Protein AF-A0A1E4I0L4-F1 (afdb_monomer_lite)

pLDDT: mean 84.14, std 14.26, range [34.25, 95.44]

Secondary structure (DSSP, 8-state):
-EEEE-SS-EEEESSHHHHHHHHHHHHHHHHHHH--TT-GGGGGGGPPTT--EEEEEE-SSSTT-EEEEEEEEHHHHHHHTTSS--

Sequence (86 aa):
MWLVCGIDEEHRFREWDDAADYHRLMVDDWVARHGDDAGAASSLAGLAVGQSSTITFPDPERDATTVEFSLTWERARAGLEVIGAC

Structure (mmCIF, N/CA/C/O backbone):
data_AF-A0A1E4I0L4-F1
#
_entry.id   AF-A0A1E4I0L4-F1
#
loop_
_atom_site.group_PDB
_atom_site.id
_atom_site.type_symbol
_atom_site.label_atom_id
_atom_site.label_alt_id
_atom_site.label_comp_id
_atom_site.label_asym_id
_atom_site.label_entity_id
_atom_site.label_seq_id
_atom_site.pdbx_PDB_ins_code
_atom_site.Cartn_x
_atom_site.Cartn_y
_atom_site.Cartn_z
_atom_site.occupancy
_atom_site.B_iso_or_equiv
_atom_site.auth_seq_id
_atom_site.auth_comp_id
_atom_site.auth_asym_id
_atom_site.auth_atom_id
_atom_site.pdbx_PDB_model_num
ATOM 1 N N . MET A 1 1 ? -6.297 7.388 12.334 1.00 89.94 1 MET A N 1
ATOM 2 C CA . MET A 1 1 ? -6.973 7.122 11.054 1.00 89.94 1 MET A CA 1
ATOM 3 C C . MET A 1 1 ? -6.030 6.277 10.219 1.00 89.94 1 MET A C 1
ATOM 5 O O . MET A 1 1 ? -4.828 6.301 10.486 1.00 89.94 1 MET A O 1
ATOM 9 N N . TRP A 1 2 ? -6.550 5.500 9.279 1.00 93.94 2 TRP A N 1
ATOM 10 C CA . TRP A 1 2 ? -5.721 4.875 8.256 1.00 93.94 2 TRP A CA 1
ATOM 11 C C . TRP A 1 2 ? -5.340 5.928 7.231 1.00 93.94 2 TRP A C 1
ATOM 13 O O . TRP A 1 2 ? -6.161 6.761 6.854 1.00 93.94 2 TRP A O 1
ATOM 23 N N . LEU A 1 3 ? -4.081 5.910 6.837 1.00 93.62 3 LEU A N 1
ATOM 24 C CA . LEU A 1 3 ? -3.493 6.817 5.879 1.00 93.62 3 LEU A CA 1
ATOM 25 C C . LEU A 1 3 ? -2.998 5.995 4.701 1.00 93.62 3 LEU A C 1
ATOM 27 O O . LEU A 1 3 ? -2.217 5.064 4.896 1.00 93.62 3 LEU A O 1
ATOM 31 N N . VAL A 1 4 ? -3.447 6.362 3.509 1.00 92.62 4 VAL A N 1
ATOM 32 C CA . VAL A 1 4 ? -2.937 5.842 2.246 1.00 92.62 4 VAL A CA 1
ATOM 33 C C . VAL A 1 4 ? -2.182 6.965 1.556 1.00 92.62 4 VAL A C 1
ATOM 35 O O . VAL A 1 4 ? -2.734 8.049 1.368 1.00 92.62 4 VAL A O 1
ATOM 38 N N . CYS A 1 5 ? -0.932 6.712 1.197 1.00 92.75 5 CYS A N 1
ATOM 39 C CA . CYS A 1 5 ? -0.095 7.630 0.438 1.00 92.75 5 CYS A CA 1
ATOM 40 C C . CYS A 1 5 ? 0.340 6.980 -0.872 1.00 92.75 5 CYS A C 1
ATOM 42 O O . CYS A 1 5 ? 0.634 5.784 -0.902 1.00 92.75 5 CYS A O 1
ATOM 44 N N . GLY A 1 6 ? 0.415 7.792 -1.919 1.00 89.19 6 GLY A N 1
ATOM 45 C CA . GLY A 1 6 ? 1.002 7.452 -3.210 1.00 89.19 6 GLY A CA 1
ATOM 46 C C . GLY A 1 6 ? 1.832 8.611 -3.750 1.00 89.19 6 GLY A C 1
ATOM 47 O O . GLY A 1 6 ? 2.317 9.447 -2.983 1.00 89.19 6 GLY A O 1
ATOM 48 N N . ILE A 1 7 ? 1.973 8.676 -5.074 1.00 84.00 7 ILE A N 1
ATOM 49 C CA . ILE A 1 7 ? 2.682 9.765 -5.758 1.00 84.00 7 ILE A CA 1
ATOM 50 C C . ILE A 1 7 ? 1.866 11.040 -5.615 1.00 84.00 7 ILE A C 1
ATOM 52 O O . ILE A 1 7 ? 0.815 11.171 -6.230 1.00 84.00 7 ILE A O 1
ATOM 56 N N . ASP A 1 8 ? 2.333 11.954 -4.768 1.00 81.62 8 ASP A N 1
ATOM 57 C CA . ASP A 1 8 ? 1.707 13.259 -4.515 1.00 81.62 8 ASP A CA 1
ATOM 58 C C . ASP A 1 8 ? 0.252 13.206 -3.988 1.00 81.62 8 ASP A C 1
ATOM 60 O O . ASP A 1 8 ? -0.388 14.243 -3.805 1.00 81.62 8 ASP A O 1
ATOM 64 N N . GLU A 1 9 ? -0.259 12.015 -3.672 1.00 87.25 9 GLU A N 1
ATOM 65 C CA . GLU A 1 9 ? -1.617 11.778 -3.184 1.00 87.25 9 GLU A CA 1
ATOM 66 C C . GLU A 1 9 ? -1.606 11.262 -1.740 1.00 87.25 9 GLU A C 1
ATOM 68 O O . GLU A 1 9 ? -0.855 10.353 -1.375 1.00 87.25 9 GLU A O 1
ATOM 73 N N . GLU A 1 10 ? -2.481 11.824 -0.903 1.00 93.19 10 GLU A N 1
ATOM 74 C CA . GLU A 1 10 ? -2.673 11.416 0.490 1.00 93.19 10 GLU A CA 1
ATOM 75 C C . GLU A 1 10 ? -4.168 11.333 0.818 1.00 93.19 10 GLU A C 1
ATOM 77 O O . GLU A 1 10 ? -4.909 12.309 0.685 1.00 93.19 10 GLU A O 1
ATOM 82 N N . HIS A 1 11 ? -4.609 10.175 1.313 1.00 92.75 11 HIS A N 1
ATOM 83 C CA . HIS A 1 11 ? -6.005 9.908 1.645 1.00 92.75 11 HIS A CA 1
ATOM 84 C C . HIS A 1 11 ? -6.147 9.310 3.042 1.00 92.75 11 HIS A C 1
ATOM 86 O O . HIS A 1 11 ? -5.373 8.451 3.463 1.00 92.75 11 HIS A O 1
ATOM 92 N N . ARG A 1 12 ? -7.171 9.762 3.770 1.00 93.81 12 ARG A N 1
ATOM 93 C CA . ARG A 1 12 ? -7.460 9.333 5.141 1.00 93.81 12 ARG A CA 1
ATOM 94 C C . ARG A 1 12 ? -8.767 8.557 5.207 1.00 93.81 12 ARG A C 1
ATOM 96 O O . ARG A 1 12 ? -9.795 9.034 4.733 1.00 93.81 12 ARG A O 1
ATOM 103 N N . PHE A 1 13 ? -8.734 7.416 5.884 1.00 94.38 13 PHE A N 1
ATOM 104 C CA . PHE A 1 13 ? -9.861 6.501 6.031 1.00 94.38 13 PHE A CA 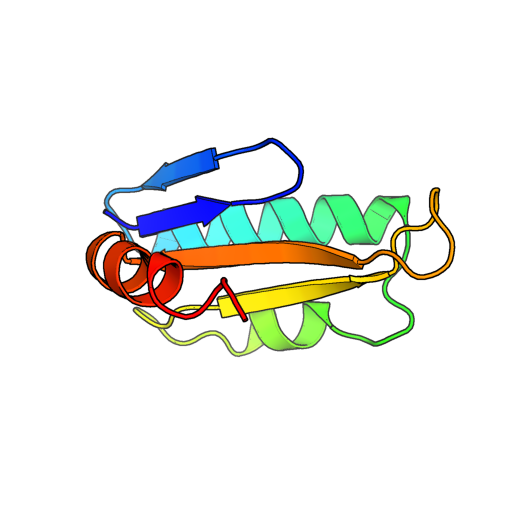1
ATOM 105 C C . PHE A 1 13 ? -10.070 6.119 7.492 1.00 94.38 13 PHE A C 1
ATOM 107 O O . PHE A 1 13 ? -9.123 5.911 8.257 1.00 94.38 13 PHE A O 1
ATOM 114 N N . ARG A 1 14 ? -11.332 6.037 7.912 1.00 93.00 14 ARG A N 1
ATOM 115 C CA . ARG A 1 14 ? -11.663 5.632 9.281 1.00 93.00 14 ARG A CA 1
ATOM 116 C C . ARG A 1 14 ? -11.507 4.124 9.465 1.00 93.00 14 ARG A C 1
ATOM 118 O O . ARG A 1 14 ? -10.896 3.705 10.447 1.00 93.00 14 ARG A O 1
ATOM 125 N N . GLU A 1 15 ? -12.023 3.360 8.512 1.00 94.75 15 GLU A N 1
ATOM 126 C CA . GLU A 1 15 ? -12.004 1.902 8.510 1.00 94.75 15 GL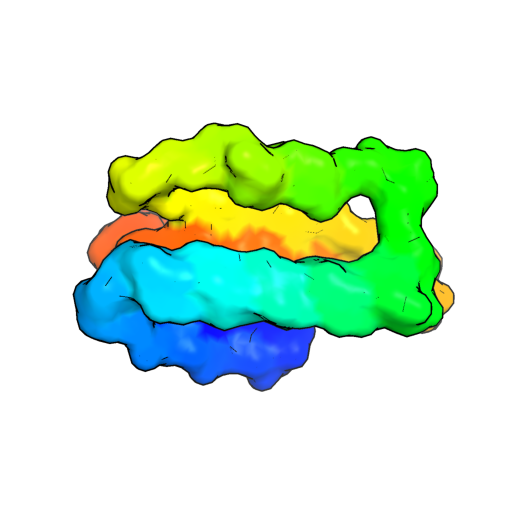U A CA 1
ATOM 127 C C . GLU A 1 15 ? -10.775 1.382 7.759 1.00 94.75 15 GLU A C 1
ATOM 129 O O . GLU A 1 15 ? -10.265 2.036 6.847 1.00 94.75 15 GLU A O 1
ATOM 134 N N . TRP A 1 16 ? -10.265 0.222 8.182 1.00 94.00 16 TRP A N 1
ATOM 135 C CA . TRP A 1 16 ? -9.096 -0.390 7.545 1.00 94.00 16 TRP A CA 1
ATOM 136 C C . TRP A 1 16 ? -9.435 -0.925 6.155 1.00 94.00 16 TRP A C 1
ATOM 138 O O . TRP A 1 16 ? -8.643 -0.737 5.240 1.00 94.00 16 TRP A O 1
ATOM 148 N N . ASP A 1 17 ? -10.601 -1.552 5.995 1.00 94.31 17 ASP A N 1
ATOM 149 C CA . ASP A 1 17 ? -11.008 -2.173 4.733 1.00 94.31 17 ASP A CA 1
ATOM 150 C C . ASP A 1 17 ? -11.101 -1.140 3.602 1.00 94.31 17 ASP A C 1
ATOM 152 O O . ASP A 1 17 ? -10.489 -1.335 2.556 1.00 94.31 17 ASP A O 1
ATOM 156 N N . ASP A 1 18 ? -11.725 0.018 3.858 1.00 95.44 18 ASP A N 1
ATOM 157 C CA . ASP A 1 18 ? -11.785 1.129 2.894 1.00 95.44 18 ASP A CA 1
ATOM 158 C C . ASP A 1 18 ? -10.381 1.609 2.486 1.00 95.44 18 ASP A C 1
ATOM 160 O O . ASP A 1 18 ? -10.116 1.898 1.318 1.00 95.44 18 ASP A O 1
ATOM 164 N N . ALA A 1 19 ? -9.463 1.685 3.454 1.00 95.31 19 ALA A N 1
ATOM 165 C CA . ALA A 1 19 ? -8.087 2.104 3.218 1.00 95.31 19 ALA A CA 1
ATOM 166 C C . ALA A 1 19 ? -7.305 1.066 2.401 1.00 95.31 19 ALA A C 1
ATOM 168 O O . ALA A 1 19 ? -6.551 1.422 1.498 1.00 95.31 19 ALA A O 1
ATOM 169 N N . ALA A 1 20 ? -7.477 -0.217 2.721 1.00 94.75 20 ALA A N 1
ATOM 170 C CA . ALA A 1 20 ? -6.830 -1.322 2.032 1.00 94.75 20 ALA A CA 1
ATOM 171 C C . ALA A 1 20 ? -7.340 -1.455 0.594 1.00 94.75 20 ALA A C 1
ATOM 173 O O . ALA A 1 20 ? -6.536 -1.646 -0.317 1.00 94.75 20 ALA A O 1
ATOM 174 N N . ASP A 1 21 ? -8.644 -1.298 0.373 1.00 94.56 21 ASP A N 1
ATOM 175 C CA . ASP A 1 21 ? -9.237 -1.322 -0.962 1.00 94.56 21 ASP A CA 1
ATOM 176 C C . ASP A 1 21 ? -8.773 -0.132 -1.799 1.00 94.56 21 ASP A C 1
ATOM 178 O O . ASP A 1 21 ? -8.381 -0.311 -2.951 1.00 94.56 21 ASP A O 1
ATOM 182 N N . TYR A 1 22 ? -8.706 1.067 -1.214 1.00 94.75 22 TYR A N 1
ATOM 183 C CA . TYR A 1 22 ? -8.152 2.226 -1.911 1.00 94.75 22 TYR A CA 1
ATOM 184 C C . TYR A 1 22 ? -6.663 2.058 -2.243 1.00 94.75 22 TYR A C 1
ATOM 186 O O . TYR A 1 22 ? -6.235 2.369 -3.352 1.00 94.75 22 TYR A O 1
ATOM 194 N N . HIS A 1 23 ? -5.870 1.521 -1.313 1.00 94.19 23 HIS A N 1
ATOM 195 C CA . HIS A 1 23 ? -4.453 1.242 -1.546 1.00 94.19 23 HIS A CA 1
ATOM 196 C C . HIS A 1 23 ? -4.247 0.214 -2.670 1.00 94.19 23 HIS A C 1
ATOM 198 O O . HIS A 1 23 ? -3.380 0.413 -3.519 1.00 94.19 23 HIS A O 1
ATOM 204 N N . ARG A 1 24 ? -5.076 -0.839 -2.727 1.00 94.12 24 ARG A N 1
ATOM 205 C CA . ARG A 1 24 ? -5.083 -1.808 -3.836 1.00 94.12 24 ARG A CA 1
ATOM 206 C C . ARG A 1 24 ? -5.430 -1.146 -5.161 1.00 94.12 24 ARG A C 1
ATOM 208 O O . ARG A 1 24 ? -4.692 -1.330 -6.115 1.00 94.12 24 ARG A O 1
ATOM 215 N N . LEU A 1 25 ? -6.484 -0.329 -5.200 1.00 94.19 25 LEU A N 1
ATOM 216 C CA . LEU A 1 25 ? -6.885 0.392 -6.411 1.00 94.19 25 LEU A CA 1
ATOM 217 C C . LEU A 1 25 ? -5.768 1.296 -6.940 1.00 94.19 25 LEU A C 1
ATOM 219 O O . LEU A 1 25 ? -5.501 1.294 -8.136 1.00 94.19 25 LEU A O 1
ATOM 223 N N . MET A 1 26 ?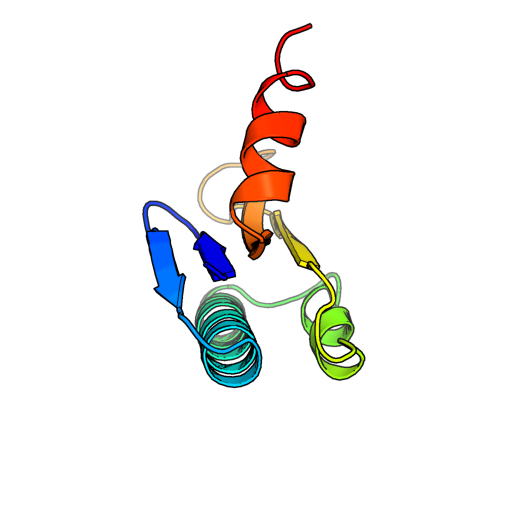 -5.102 2.039 -6.056 1.00 93.38 26 MET A N 1
ATOM 224 C CA . MET A 1 26 ? -4.001 2.932 -6.420 1.00 93.38 26 MET A CA 1
ATOM 225 C C . MET A 1 26 ? -2.806 2.164 -7.000 1.00 93.38 26 MET A C 1
ATOM 227 O O . MET A 1 26 ? -2.234 2.567 -8.012 1.00 93.38 26 MET A O 1
ATOM 231 N N . VAL A 1 27 ? -2.451 1.033 -6.387 1.00 92.31 27 VAL A N 1
ATOM 232 C CA . VAL A 1 27 ? -1.366 0.174 -6.873 1.00 92.31 27 VAL A CA 1
ATOM 233 C C . VAL A 1 27 ? -1.745 -0.522 -8.183 1.00 92.31 27 VAL A C 1
ATOM 235 O O . VAL A 1 27 ? -0.939 -0.536 -9.108 1.00 92.31 27 VAL A O 1
ATOM 238 N N . ASP A 1 28 ? -2.964 -1.045 -8.310 1.00 92.88 28 ASP A N 1
ATOM 239 C CA . ASP A 1 28 ? -3.444 -1.678 -9.545 1.00 92.88 28 ASP A CA 1
ATOM 240 C C . ASP A 1 28 ? -3.463 -0.684 -10.716 1.00 92.88 28 ASP A C 1
ATOM 242 O O . ASP A 1 28 ? -3.069 -1.024 -11.831 1.00 92.88 28 ASP A O 1
ATOM 246 N N . ASP A 1 29 ? -3.876 0.559 -10.466 1.00 92.62 29 ASP A N 1
ATOM 247 C CA . ASP A 1 29 ? -3.896 1.637 -11.456 1.00 92.62 29 ASP A CA 1
ATOM 248 C C . ASP A 1 29 ? -2.475 2.035 -11.902 1.00 92.62 29 ASP A C 1
ATOM 250 O O . ASP A 1 29 ? -2.229 2.261 -13.091 1.00 92.62 29 ASP A O 1
ATOM 254 N N . TRP A 1 30 ? -1.507 2.039 -10.979 1.00 91.12 30 TRP A N 1
ATOM 255 C CA . TRP A 1 30 ? -0.087 2.200 -11.303 1.00 91.12 30 TRP A CA 1
ATOM 256 C C . TRP A 1 30 ? 0.438 1.045 -12.166 1.00 91.12 30 TRP A C 1
ATOM 258 O O . TRP A 1 30 ? 0.988 1.270 -13.248 1.00 91.12 30 TRP A O 1
ATOM 268 N N . VAL A 1 31 ? 0.217 -0.198 -11.731 1.00 92.12 31 VAL A N 1
ATOM 269 C CA . VAL A 1 31 ? 0.670 -1.406 -12.436 1.00 92.12 31 VAL A CA 1
ATOM 270 C C . VAL A 1 31 ? 0.048 -1.509 -13.827 1.00 92.12 31 VAL A C 1
ATOM 272 O O . VAL A 1 31 ? 0.730 -1.883 -14.779 1.00 92.12 31 VAL A O 1
ATOM 275 N N . ALA A 1 32 ? -1.216 -1.119 -13.991 1.00 92.19 32 ALA A N 1
ATOM 276 C CA . ALA A 1 32 ? -1.878 -1.101 -15.291 1.00 92.19 32 ALA A CA 1
ATOM 277 C C . ALA A 1 32 ? -1.211 -0.141 -16.294 1.00 92.19 32 ALA A C 1
ATOM 279 O O . ALA A 1 32 ? -1.262 -0.393 -17.500 1.00 92.19 32 ALA A O 1
ATOM 280 N N . ARG A 1 33 ? -0.590 0.950 -15.821 1.00 90.75 33 ARG A N 1
ATOM 281 C CA . ARG A 1 33 ? 0.093 1.935 -16.678 1.00 90.75 33 ARG A CA 1
ATOM 282 C C . ARG A 1 33 ? 1.573 1.649 -16.891 1.00 90.75 33 ARG A C 1
ATOM 284 O O . ARG A 1 33 ? 2.077 1.927 -17.978 1.00 90.75 33 ARG A O 1
ATOM 291 N N . HIS A 1 34 ? 2.256 1.124 -15.879 1.00 89.75 34 HIS A N 1
ATOM 292 C CA . HIS A 1 34 ? 3.720 1.046 -15.855 1.00 89.75 34 HIS A CA 1
ATOM 293 C C . HIS A 1 34 ? 4.271 -0.384 -15.799 1.00 89.75 34 HIS A C 1
ATOM 295 O O . HIS A 1 34 ? 5.444 -0.588 -16.094 1.00 89.75 34 HIS A O 1
ATOM 301 N N . GLY A 1 35 ? 3.429 -1.374 -15.495 1.00 87.75 35 GLY A N 1
ATOM 302 C CA . GLY A 1 35 ? 3.831 -2.763 -15.291 1.00 87.75 35 GLY A CA 1
ATOM 303 C C . GLY A 1 35 ? 4.269 -3.066 -13.854 1.00 87.75 35 GLY A C 1
ATOM 304 O O . GLY A 1 35 ? 4.401 -2.179 -13.013 1.00 87.75 35 GLY A O 1
ATOM 305 N N . ASP A 1 36 ? 4.471 -4.355 -13.577 1.00 86.69 36 ASP A N 1
ATOM 306 C CA . ASP A 1 36 ? 4.966 -4.875 -12.295 1.00 86.69 36 ASP A CA 1
ATOM 307 C C . ASP A 1 36 ? 5.971 -6.011 -12.531 1.00 86.69 36 ASP A C 1
ATOM 309 O O . ASP A 1 36 ? 5.723 -7.173 -12.209 1.00 86.69 36 ASP A O 1
ATOM 313 N N . ASP A 1 37 ? 7.116 -5.691 -13.139 1.00 79.94 37 ASP A N 1
ATOM 314 C CA . ASP A 1 37 ? 8.149 -6.689 -13.457 1.00 79.94 37 ASP A CA 1
ATOM 315 C C . ASP A 1 37 ? 8.705 -7.399 -12.209 1.00 79.94 37 ASP A C 1
ATOM 317 O O . ASP A 1 37 ? 9.149 -8.546 -12.282 1.00 79.94 37 ASP A O 1
ATOM 321 N N . ALA A 1 38 ? 8.668 -6.730 -11.052 1.00 81.50 38 ALA A N 1
ATOM 322 C CA . ALA A 1 38 ? 9.130 -7.271 -9.775 1.00 81.50 38 ALA A CA 1
ATOM 323 C C . ALA A 1 38 ? 8.051 -8.072 -9.020 1.00 81.50 38 ALA A C 1
ATOM 325 O O . ALA A 1 38 ? 8.364 -8.711 -8.013 1.00 81.50 38 ALA A O 1
ATOM 326 N N . GLY A 1 39 ? 6.795 -8.049 -9.478 1.00 85.25 39 GLY A N 1
ATOM 327 C CA . GLY A 1 39 ? 5.671 -8.696 -8.802 1.00 85.25 39 GLY A CA 1
ATOM 328 C C . GLY A 1 39 ? 5.337 -8.087 -7.434 1.00 85.25 39 GLY A C 1
ATOM 329 O O . GLY A 1 39 ? 4.813 -8.788 -6.563 1.00 85.25 39 GLY A O 1
ATOM 330 N N . ALA A 1 40 ? 5.669 -6.815 -7.204 1.00 85.31 40 ALA A N 1
ATOM 331 C CA . ALA A 1 40 ? 5.520 -6.141 -5.921 1.00 85.31 40 ALA A CA 1
ATOM 332 C C . ALA A 1 40 ? 4.047 -6.045 -5.481 1.00 85.31 40 ALA A C 1
ATOM 334 O O . ALA A 1 40 ? 3.752 -6.177 -4.287 1.00 85.31 40 ALA A O 1
ATOM 335 N N . ALA A 1 41 ? 3.110 -5.918 -6.427 1.00 88.06 41 ALA A N 1
ATOM 336 C CA . ALA A 1 41 ? 1.677 -5.848 -6.138 1.00 88.06 41 ALA A CA 1
ATOM 337 C C . ALA A 1 41 ? 1.120 -7.156 -5.550 1.00 88.06 41 ALA A C 1
ATOM 339 O O . ALA A 1 41 ? 0.150 -7.131 -4.790 1.00 88.06 41 ALA A O 1
ATOM 340 N N . SER A 1 42 ? 1.764 -8.303 -5.810 1.00 86.44 42 SER A N 1
ATOM 341 C CA . SER A 1 42 ? 1.327 -9.603 -5.274 1.00 86.44 42 SER A CA 1
ATOM 342 C C . SER A 1 42 ? 1.310 -9.655 -3.739 1.00 86.44 42 SER A C 1
ATOM 344 O O . SER A 1 42 ? 0.520 -10.395 -3.147 1.00 86.44 42 SER A O 1
ATOM 346 N N . SER A 1 43 ? 2.120 -8.819 -3.083 1.00 85.38 43 SER A N 1
ATOM 347 C CA . SER A 1 43 ? 2.153 -8.685 -1.624 1.00 85.38 43 SER A CA 1
ATOM 348 C C . SER A 1 43 ? 0.834 -8.166 -1.025 1.00 85.38 43 SER A C 1
ATOM 350 O O . SER A 1 43 ? 0.508 -8.507 0.114 1.00 85.38 43 SER A O 1
ATOM 352 N N . LEU A 1 44 ? 0.018 -7.431 -1.795 1.00 87.12 44 LEU A N 1
ATOM 353 C CA . LEU A 1 44 ? -1.277 -6.898 -1.345 1.00 87.12 44 LEU A CA 1
ATOM 354 C C . LEU A 1 44 ? -2.371 -7.955 -1.221 1.00 87.12 44 LEU A C 1
ATOM 356 O O . LEU A 1 44 ? -3.312 -7.778 -0.440 1.00 87.12 44 LEU A O 1
ATOM 360 N N . ALA A 1 45 ? -2.260 -9.057 -1.967 1.00 84.12 45 ALA A N 1
ATOM 361 C CA . ALA A 1 45 ? -3.233 -10.145 -1.922 1.00 84.12 45 ALA A CA 1
ATOM 362 C C . ALA A 1 45 ? -3.236 -10.864 -0.559 1.00 84.12 45 ALA A C 1
ATOM 364 O O . ALA A 1 45 ? -4.246 -11.445 -0.169 1.00 84.12 45 ALA A O 1
ATOM 365 N N . GLY A 1 46 ? -2.118 -10.809 0.174 1.00 84.38 46 GLY A N 1
ATOM 366 C CA . GLY A 1 46 ? -1.957 -11.414 1.497 1.00 84.38 46 GLY A CA 1
ATOM 367 C C . GLY A 1 46 ? -2.117 -10.445 2.670 1.00 84.38 46 GLY A C 1
ATOM 368 O O . GLY A 1 46 ? -1.811 -10.823 3.800 1.00 84.38 46 GLY A O 1
ATOM 369 N N . LEU A 1 47 ? -2.541 -9.201 2.427 1.00 87.81 47 LEU A N 1
ATOM 370 C CA . LEU A 1 47 ? -2.563 -8.173 3.462 1.00 87.81 47 LEU A CA 1
ATOM 371 C C . LEU A 1 47 ? -3.622 -8.472 4.537 1.00 87.81 47 LEU A C 1
ATOM 373 O O . LEU A 1 47 ? -4.823 -8.480 4.257 1.00 87.81 47 LEU A O 1
ATOM 377 N N . ALA A 1 48 ? -3.174 -8.700 5.774 1.00 89.94 48 ALA A N 1
ATOM 378 C CA . ALA A 1 48 ? -4.051 -9.000 6.902 1.00 89.94 48 ALA A CA 1
ATOM 379 C C . ALA A 1 48 ? -4.754 -7.746 7.446 1.00 89.94 48 ALA A C 1
ATOM 381 O O . ALA A 1 48 ? -4.192 -6.651 7.437 1.00 89.94 48 ALA A O 1
ATOM 382 N N . VAL A 1 49 ? -5.964 -7.923 7.989 1.00 90.19 49 VAL A N 1
ATOM 383 C CA . VAL A 1 49 ? -6.756 -6.837 8.592 1.00 90.19 49 VAL A CA 1
ATOM 384 C C . VAL A 1 49 ? -5.961 -6.118 9.680 1.00 90.19 49 VAL A C 1
ATOM 386 O O . VAL A 1 49 ? -5.435 -6.742 10.600 1.00 90.19 49 VAL A O 1
ATOM 389 N N . GLY A 1 50 ? -5.895 -4.790 9.586 1.00 90.25 50 GLY A N 1
ATOM 390 C CA . GLY A 1 50 ? -5.150 -3.943 10.513 1.00 90.25 50 GLY A CA 1
ATOM 391 C C . GLY A 1 50 ? -3.635 -3.931 10.290 1.00 90.25 50 GLY A C 1
ATOM 392 O O . GLY A 1 50 ? -2.915 -3.356 11.106 1.00 90.25 50 GLY A O 1
ATOM 393 N N . GLN A 1 51 ? -3.130 -4.545 9.219 1.00 91.62 51 GLN A N 1
ATOM 394 C CA . GLN A 1 51 ? -1.717 -4.491 8.861 1.00 91.62 51 GLN A CA 1
ATOM 395 C C . GLN A 1 51 ? -1.405 -3.227 8.046 1.00 91.62 51 GLN A C 1
ATOM 397 O O . GLN A 1 51 ? -2.192 -2.811 7.193 1.00 91.62 51 GLN A O 1
ATOM 402 N N . SER A 1 52 ? -0.232 -2.643 8.296 1.00 92.44 52 SER A N 1
ATOM 403 C CA . SER A 1 52 ? 0.369 -1.640 7.414 1.00 92.44 52 SER A CA 1
ATOM 404 C C . SER A 1 52 ? 1.051 -2.304 6.211 1.00 92.44 52 SER A C 1
ATOM 406 O O . SER A 1 52 ? 1.492 -3.454 6.286 1.00 92.44 52 SER A O 1
ATOM 408 N N . SER A 1 53 ? 1.177 -1.560 5.120 1.00 92.88 53 SER A N 1
ATOM 409 C CA . SER A 1 53 ? 1.844 -1.981 3.889 1.00 92.88 53 SER A CA 1
ATOM 410 C C . SER A 1 53 ? 2.688 -0.842 3.338 1.00 92.88 53 SER A C 1
ATOM 412 O O . SER A 1 53 ? 2.270 0.312 3.398 1.00 92.88 53 SER A O 1
ATOM 414 N N . THR A 1 54 ? 3.841 -1.171 2.766 1.00 92.81 54 THR A N 1
ATOM 415 C CA . THR A 1 54 ? 4.626 -0.253 1.940 1.00 92.81 54 THR A CA 1
ATOM 416 C C . THR A 1 54 ? 5.106 -1.027 0.728 1.00 92.81 54 THR A C 1
ATOM 418 O O . THR A 1 54 ? 5.676 -2.109 0.871 1.00 92.81 54 THR A O 1
ATOM 421 N N . ILE A 1 55 ? 4.855 -0.480 -0.455 1.00 91.06 55 ILE A N 1
ATOM 422 C CA . ILE A 1 55 ? 5.214 -1.073 -1.736 1.00 91.06 55 ILE A CA 1
ATOM 423 C C . ILE A 1 55 ? 5.955 -0.034 -2.546 1.00 91.06 55 ILE A C 1
ATOM 425 O O . ILE A 1 55 ? 5.575 1.134 -2.585 1.00 91.06 55 ILE A O 1
ATOM 429 N N . THR A 1 56 ? 7.015 -0.481 -3.199 1.00 91.00 56 THR A N 1
ATOM 430 C CA . THR A 1 56 ? 7.915 0.386 -3.937 1.00 91.00 56 THR A CA 1
ATOM 431 C C . THR A 1 56 ? 8.048 -0.124 -5.365 1.00 91.00 56 THR A C 1
ATOM 433 O O . THR A 1 56 ? 8.315 -1.306 -5.577 1.00 91.00 56 THR A O 1
ATOM 436 N N . PHE A 1 57 ? 7.884 0.772 -6.333 1.00 89.44 57 PHE A N 1
ATOM 437 C CA . PHE A 1 57 ? 8.057 0.509 -7.758 1.00 89.44 57 PHE A CA 1
ATOM 438 C C . PHE A 1 57 ? 9.228 1.325 -8.310 1.00 89.44 57 PHE A C 1
ATOM 440 O O . PHE A 1 57 ? 9.491 2.418 -7.806 1.00 89.44 57 PHE A O 1
ATOM 447 N N . PRO A 1 58 ? 9.938 0.844 -9.342 1.00 87.00 58 PRO A N 1
ATOM 448 C CA . PRO A 1 58 ? 10.853 1.694 -10.095 1.00 87.00 58 PRO A CA 1
ATOM 449 C C . PRO A 1 58 ? 10.075 2.821 -10.791 1.00 87.00 58 PRO A C 1
ATOM 451 O O . PRO A 1 58 ? 8.999 2.587 -11.340 1.00 87.00 58 PRO A O 1
ATOM 454 N N . ASP A 1 59 ? 10.614 4.039 -10.760 1.00 83.56 59 ASP A N 1
ATOM 455 C CA . ASP A 1 59 ? 10.068 5.184 -11.491 1.00 83.56 59 ASP A CA 1
ATOM 456 C C . ASP A 1 59 ? 10.435 5.056 -12.987 1.00 83.56 59 ASP A C 1
ATOM 458 O O . ASP A 1 59 ? 11.622 5.062 -13.330 1.00 83.56 59 ASP A O 1
ATOM 462 N N . PRO A 1 60 ? 9.453 4.926 -13.898 1.00 78.12 60 PRO A N 1
ATOM 463 C CA . PRO A 1 60 ? 9.714 4.756 -15.325 1.00 78.12 60 PRO A CA 1
ATOM 464 C C . PRO A 1 60 ? 10.170 6.046 -16.020 1.00 78.12 60 PRO A C 1
ATOM 466 O O . PRO A 1 60 ? 10.725 5.981 -17.117 1.00 78.12 60 PRO A O 1
ATOM 469 N N . GLU A 1 61 ? 9.940 7.215 -15.419 1.00 80.12 61 GLU A N 1
ATOM 470 C CA . GLU A 1 61 ? 10.343 8.516 -15.960 1.00 80.12 61 GLU A CA 1
ATOM 471 C C . GLU A 1 61 ? 11.714 8.963 -15.433 1.00 80.12 61 GLU A C 1
ATOM 473 O O . GLU A 1 61 ? 12.372 9.815 -16.041 1.00 80.12 61 GLU A O 1
ATOM 478 N N . ARG A 1 62 ? 12.174 8.392 -14.311 1.00 74.38 62 ARG A N 1
ATOM 479 C CA . ARG A 1 62 ? 13.430 8.768 -13.652 1.00 74.38 62 ARG A CA 1
ATOM 480 C C . ARG A 1 62 ? 14.262 7.540 -13.305 1.00 74.38 62 ARG A C 1
ATOM 482 O O . ARG A 1 62 ? 14.051 6.884 -12.287 1.00 74.38 62 ARG A O 1
ATOM 489 N N . ASP A 1 63 ? 15.284 7.302 -14.122 1.00 69.25 63 ASP A N 1
ATOM 490 C CA . ASP A 1 63 ? 16.256 6.230 -13.904 1.00 69.25 63 ASP A CA 1
ATOM 491 C C . ASP A 1 63 ? 16.847 6.312 -12.477 1.00 69.25 63 ASP A C 1
ATOM 493 O O . ASP A 1 63 ? 17.273 7.380 -12.026 1.00 69.25 63 ASP A O 1
ATOM 497 N N . ALA A 1 64 ? 16.813 5.187 -11.754 1.00 70.94 64 ALA A N 1
ATOM 498 C CA . ALA A 1 64 ? 17.236 5.019 -10.355 1.00 70.94 64 ALA A CA 1
ATOM 499 C C . ALA A 1 64 ? 16.389 5.706 -9.256 1.00 70.94 64 ALA A C 1
ATOM 501 O O . ALA A 1 64 ? 16.819 5.737 -8.101 1.00 70.94 64 ALA A O 1
ATOM 502 N N . THR A 1 65 ? 15.188 6.212 -9.561 1.00 83.75 65 THR A N 1
ATOM 503 C CA . THR A 1 65 ? 14.220 6.655 -8.537 1.00 83.75 65 THR A CA 1
ATOM 504 C C . THR A 1 65 ? 13.164 5.578 -8.301 1.00 83.75 65 THR A C 1
ATOM 506 O O . THR A 1 65 ? 12.912 4.735 -9.162 1.00 83.75 65 THR A O 1
ATOM 509 N N . THR A 1 66 ? 12.557 5.581 -7.118 1.00 87.19 66 THR A N 1
ATOM 510 C CA . THR A 1 66 ? 11.444 4.693 -6.802 1.00 87.19 66 THR A CA 1
ATOM 511 C C . THR A 1 66 ? 10.216 5.465 -6.362 1.00 87.19 66 THR A C 1
ATOM 513 O O . THR A 1 66 ? 10.317 6.433 -5.610 1.00 87.19 66 THR A O 1
ATOM 516 N N . VAL A 1 67 ? 9.062 4.968 -6.772 1.00 88.81 67 VAL A N 1
ATOM 517 C CA . VAL A 1 67 ? 7.746 5.408 -6.335 1.00 88.81 67 VAL A CA 1
ATOM 518 C C . VAL A 1 67 ? 7.296 4.546 -5.165 1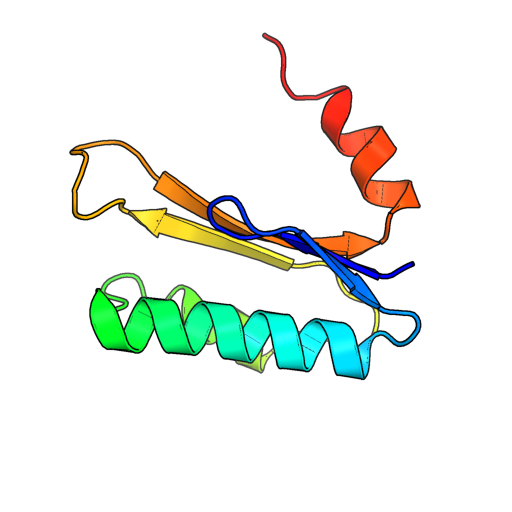.00 88.81 67 VAL A C 1
ATOM 520 O O . VAL A 1 67 ? 7.330 3.321 -5.255 1.00 88.81 67 VAL A O 1
ATOM 523 N N . GLU A 1 68 ? 6.856 5.172 -4.077 1.00 91.62 68 GLU A N 1
ATOM 524 C CA . GLU A 1 68 ? 6.339 4.477 -2.899 1.00 91.62 68 GLU A CA 1
ATOM 525 C C . GLU A 1 68 ? 4.823 4.658 -2.769 1.00 91.62 68 GLU A C 1
ATOM 527 O O . GLU A 1 68 ? 4.308 5.774 -2.816 1.00 91.62 68 GLU A O 1
ATOM 532 N N . PHE A 1 69 ? 4.128 3.551 -2.520 1.00 92.81 69 PHE A N 1
ATOM 533 C CA . PHE A 1 69 ? 2.752 3.526 -2.051 1.00 92.81 69 PHE A CA 1
ATOM 534 C C . PHE A 1 69 ? 2.722 2.932 -0.648 1.00 92.81 69 PHE A C 1
ATOM 536 O O . PHE A 1 69 ? 3.248 1.841 -0.420 1.00 92.81 69 PHE A O 1
ATOM 543 N N . SER A 1 70 ? 2.076 3.603 0.301 1.00 94.12 70 SER A N 1
ATOM 544 C CA . SER A 1 70 ? 1.994 3.123 1.681 1.00 94.12 70 SER A CA 1
ATOM 545 C C . SER A 1 70 ? 0.584 3.191 2.250 1.00 94.12 70 SER A C 1
ATOM 547 O O . SER A 1 70 ? -0.172 4.121 1.996 1.00 94.12 70 SER A O 1
ATOM 549 N N . LEU A 1 71 ? 0.246 2.191 3.060 1.00 94.75 71 LEU A N 1
ATOM 550 C CA . LEU A 1 71 ? -0.921 2.126 3.927 1.00 94.75 71 LEU A CA 1
ATOM 551 C C . LEU A 1 71 ? -0.417 2.016 5.362 1.00 94.75 71 LEU A C 1
ATOM 553 O O . LEU A 1 71 ? 0.248 1.048 5.726 1.00 94.75 71 LEU A O 1
ATOM 557 N N . THR A 1 72 ? -0.750 2.978 6.210 1.00 94.31 72 THR A N 1
ATOM 558 C CA . THR A 1 72 ? -0.309 2.962 7.604 1.00 94.31 72 THR A CA 1
ATOM 559 C C . THR A 1 72 ? -1.336 3.587 8.527 1.00 94.31 72 THR A C 1
ATOM 561 O O . THR A 1 72 ? -2.154 4.409 8.124 1.00 94.31 72 THR A O 1
ATOM 564 N N . TRP A 1 73 ? -1.300 3.223 9.802 1.00 90.88 73 TRP A N 1
ATOM 565 C CA . TRP A 1 73 ? -2.056 3.949 10.812 1.00 90.88 73 TRP A CA 1
ATOM 566 C C . TRP A 1 73 ? -1.334 5.260 11.146 1.00 90.88 73 TRP A C 1
ATOM 568 O O . TRP A 1 73 ? -0.138 5.248 11.420 1.00 90.88 73 TRP A O 1
ATOM 578 N N . GLU A 1 74 ? -2.037 6.395 11.198 1.00 81.62 74 GLU A N 1
ATOM 579 C CA . GLU A 1 74 ? -1.430 7.726 11.409 1.00 81.62 74 GLU A CA 1
ATOM 580 C C . GLU A 1 74 ? -0.475 7.802 12.612 1.00 81.62 74 GLU A C 1
ATOM 582 O O . GLU A 1 74 ? 0.566 8.451 12.537 1.00 81.62 74 GLU A O 1
ATOM 587 N N . ARG A 1 75 ? -0.774 7.106 13.721 1.00 72.81 75 ARG A N 1
ATOM 588 C CA . ARG A 1 75 ? 0.138 7.093 14.883 1.00 72.81 75 ARG A CA 1
ATOM 589 C C . ARG A 1 75 ? 1.462 6.379 14.598 1.00 72.81 75 ARG A C 1
ATOM 591 O O . ARG A 1 75 ? 2.452 6.698 15.243 1.00 72.81 75 ARG A O 1
ATOM 598 N N . ALA A 1 76 ? 1.479 5.424 13.672 1.00 63.09 76 ALA A N 1
ATOM 599 C CA . ALA A 1 76 ? 2.696 4.744 13.245 1.00 63.09 76 ALA A CA 1
ATOM 600 C C . ALA A 1 76 ? 3.534 5.620 12.295 1.00 63.09 76 ALA A C 1
ATOM 602 O O . ALA A 1 76 ? 4.759 5.553 12.347 1.00 63.09 76 ALA A O 1
ATOM 603 N N . ARG A 1 77 ? 2.910 6.501 11.494 1.00 61.81 77 ARG A N 1
ATOM 604 C CA . ARG A 1 77 ? 3.636 7.415 10.590 1.00 61.81 77 ARG A CA 1
ATOM 605 C C . ARG A 1 77 ? 4.448 8.481 11.323 1.00 61.81 77 ARG A C 1
ATOM 607 O O . ARG A 1 77 ? 5.597 8.696 10.964 1.00 61.81 77 ARG A O 1
ATOM 614 N N . ALA A 1 78 ? 3.913 9.047 12.404 1.00 59.41 78 ALA A N 1
ATOM 615 C CA . ALA A 1 78 ? 4.654 10.000 13.238 1.00 59.41 78 ALA A CA 1
ATOM 616 C C . ALA A 1 78 ? 5.941 9.399 13.855 1.00 59.41 78 ALA A C 1
ATOM 618 O O . ALA A 1 78 ? 6.850 10.132 14.233 1.00 59.41 78 ALA A O 1
ATOM 619 N N . GLY A 1 79 ? 6.033 8.065 13.959 1.00 54.53 79 GLY A N 1
ATOM 620 C CA . GLY A 1 79 ? 7.258 7.360 14.353 1.00 54.53 79 GLY A CA 1
ATOM 621 C C . GLY A 1 79 ? 8.228 7.079 13.197 1.00 54.53 79 GLY A C 1
ATOM 622 O O . GLY A 1 79 ? 9.419 6.920 13.441 1.00 54.53 79 GLY A O 1
ATOM 623 N N . LEU A 1 80 ? 7.740 7.042 11.952 1.00 54.91 80 LEU A N 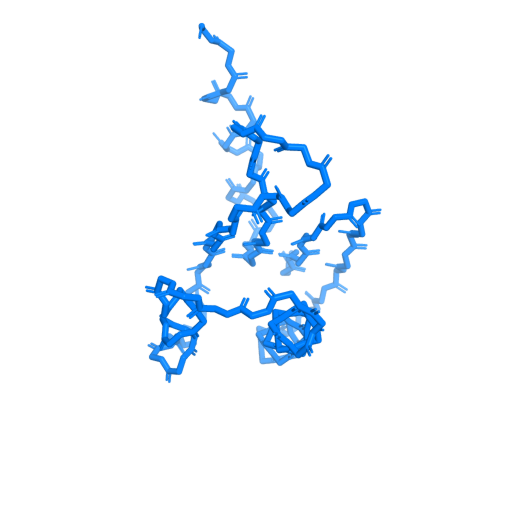1
ATOM 624 C CA . LEU A 1 80 ? 8.534 6.844 10.731 1.00 54.91 80 LEU A CA 1
ATOM 625 C C . LEU A 1 80 ? 9.256 8.126 10.293 1.00 54.91 80 LEU A C 1
ATOM 627 O O . LEU A 1 80 ? 10.390 8.052 9.830 1.00 54.91 80 LEU A O 1
ATOM 631 N N . GLU A 1 81 ? 8.660 9.301 10.523 1.00 52.88 81 GLU A N 1
ATOM 632 C CA . GLU A 1 81 ? 9.280 10.608 10.231 1.00 52.88 81 GLU A CA 1
ATOM 633 C C . GLU A 1 81 ? 10.566 10.875 11.046 1.00 52.88 81 GLU A C 1
ATOM 635 O O . GLU A 1 81 ? 11.361 11.740 10.690 1.00 52.88 81 GLU A O 1
ATOM 640 N N . VAL A 1 82 ? 10.816 10.105 12.114 1.00 47.62 82 VAL A N 1
ATOM 641 C CA . VAL A 1 82 ? 12.033 10.205 12.943 1.00 47.62 82 VAL A CA 1
ATOM 642 C C . VAL A 1 82 ? 13.190 9.345 12.400 1.00 47.62 82 VAL A C 1
ATOM 644 O O . VAL A 1 82 ? 14.332 9.533 12.811 1.00 47.62 82 VAL A O 1
ATOM 647 N N . ILE A 1 83 ? 12.944 8.433 11.448 1.00 48.06 83 ILE A N 1
ATOM 648 C CA . ILE A 1 83 ? 13.953 7.484 10.923 1.00 48.06 83 ILE A CA 1
ATOM 649 C C . ILE A 1 83 ? 14.322 7.793 9.456 1.00 48.06 83 ILE A C 1
ATOM 651 O O . ILE A 1 83 ? 14.772 6.925 8.717 1.00 48.06 83 ILE A O 1
ATOM 655 N N . GLY A 1 84 ? 14.125 9.039 9.019 1.00 42.84 84 GLY A N 1
ATOM 656 C CA . GLY A 1 84 ? 14.350 9.479 7.638 1.00 42.84 84 GLY A CA 1
ATOM 657 C C . GLY A 1 84 ? 15.228 10.722 7.525 1.00 42.84 84 GLY A C 1
ATOM 658 O O . GLY A 1 84 ? 14.901 11.627 6.768 1.00 42.84 84 GLY A O 1
ATOM 659 N N . ALA A 1 85 ? 16.308 10.806 8.303 1.00 39.50 85 ALA A N 1
ATOM 660 C CA . ALA A 1 85 ? 17.378 11.780 8.088 1.00 39.50 85 ALA A CA 1
ATOM 661 C C . ALA A 1 85 ? 18.697 11.246 8.663 1.00 39.50 85 ALA A C 1
ATOM 663 O O . ALA A 1 85 ? 18.983 11.458 9.840 1.00 39.50 85 ALA A O 1
ATOM 664 N N . CYS A 1 86 ? 19.482 10.543 7.846 1.00 34.25 86 CYS A N 1
ATOM 665 C CA . CYS A 1 86 ? 20.928 10.353 8.006 1.00 34.25 86 CYS A CA 1
ATOM 666 C C . CYS A 1 86 ? 21.552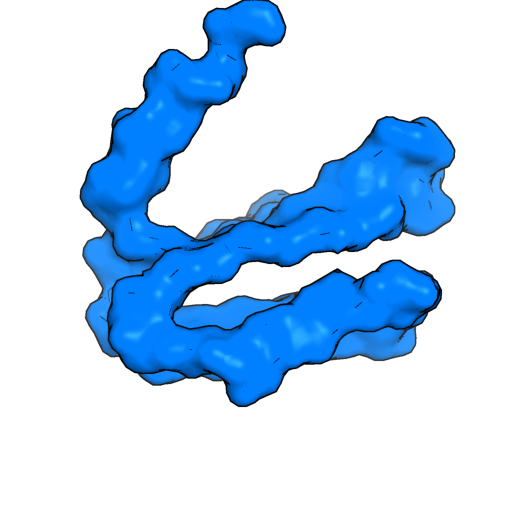 10.179 6.622 1.00 34.25 86 CYS A C 1
ATOM 668 O O . CYS A 1 86 ? 21.018 9.350 5.853 1.00 34.25 86 CYS A O 1
#

Radius of gyration: 13.03 Å; chains: 1; bounding box: 33×25×32 Å

Foldseek 3Di:
DKWKDWDVDIDDDPAQVVLLVVLLVVVVVVCVVPNDPPCQSVVSVPDDGPDKDKTWDDDPVDPPDIIIIIIDDPVVVVVVVVVPDD